Protein AF-A0A948BL16-F1 (afdb_monomer_lite)

pLDDT: mean 95.93, std 6.52, range [55.75, 98.81]

Sequence (105 aa):
CRHLLACLAGSAPAELPLLVWADLDGGGLSILAQLRRLVSPRFGPYRMDVDTLEAHAAWARPLTAADERRLARLARNPDLADQRPLIEHMLARGLKLEQEAVAPA

Radius of gyration: 14.11 Å; chains: 1; bounding box: 35×32×32 Å

Structure (mmCIF, N/CA/C/O backbone):
data_AF-A0A948BL16-F1
#
_entry.id   AF-A0A948BL16-F1
#
loop_
_atom_site.group_PDB
_atom_site.id
_atom_site.type_symbol
_atom_site.label_atom_id
_atom_site.label_alt_id
_atom_site.label_comp_id
_atom_site.label_asym_id
_atom_site.label_entity_id
_atom_site.label_seq_id
_atom_site.pdbx_PDB_ins_code
_atom_site.Cartn_x
_atom_site.Cartn_y
_atom_site.Cartn_z
_atom_site.occupancy
_atom_site.B_iso_or_equiv
_atom_site.auth_seq_id
_atom_site.auth_comp_id
_atom_site.auth_asym_id
_atom_site.auth_atom_id
_atom_site.pdbx_PDB_model_num
ATOM 1 N N . CYS A 1 1 ? 19.669 1.976 -2.114 1.00 72.25 1 CYS A N 1
ATOM 2 C CA . CYS A 1 1 ? 18.700 0.921 -2.498 1.00 72.25 1 CYS A CA 1
ATOM 3 C C . CYS A 1 1 ? 17.967 1.197 -3.818 1.00 72.25 1 CYS A C 1
ATOM 5 O O . CYS A 1 1 ? 18.038 0.345 -4.690 1.00 72.25 1 CYS A O 1
ATOM 7 N N . ARG A 1 2 ? 17.331 2.365 -4.034 1.00 84.56 2 ARG A N 1
ATOM 8 C CA . ARG A 1 2 ? 16.553 2.650 -5.268 1.00 84.56 2 ARG A CA 1
ATOM 9 C C . ARG A 1 2 ? 17.311 2.422 -6.587 1.00 84.56 2 ARG A C 1
ATOM 11 O O . ARG A 1 2 ? 16.762 1.826 -7.499 1.00 84.56 2 ARG A O 1
ATOM 18 N N . HIS A 1 3 ? 18.563 2.878 -6.675 1.00 90.62 3 HIS A N 1
ATOM 19 C CA . HIS A 1 3 ? 19.381 2.703 -7.881 1.00 90.62 3 HIS A CA 1
ATOM 20 C C . HIS A 1 3 ? 19.627 1.221 -8.206 1.00 90.62 3 HIS A C 1
ATOM 22 O O . HIS A 1 3 ? 19.445 0.815 -9.344 1.00 90.62 3 HIS A O 1
ATOM 28 N N . LEU A 1 4 ? 19.935 0.404 -7.192 1.00 93.25 4 LEU A N 1
ATOM 29 C CA . LEU A 1 4 ? 20.095 -1.041 -7.358 1.00 93.25 4 LEU A CA 1
ATOM 30 C C . LEU A 1 4 ? 18.809 -1.688 -7.888 1.00 93.25 4 LEU A C 1
ATOM 32 O O . LEU A 1 4 ? 18.865 -2.442 -8.851 1.00 93.25 4 LEU A O 1
ATOM 36 N N . LEU A 1 5 ? 17.653 -1.355 -7.302 1.00 93.69 5 LEU A N 1
ATOM 37 C CA . LEU A 1 5 ? 16.363 -1.874 -7.765 1.00 93.69 5 LEU A CA 1
ATOM 38 C C . LEU A 1 5 ? 16.054 -1.458 -9.207 1.00 93.69 5 LEU A C 1
ATOM 40 O O . LEU A 1 5 ? 15.511 -2.261 -9.9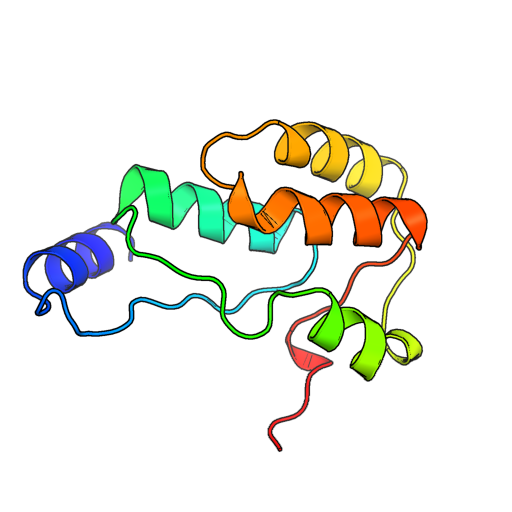53 1.00 93.69 5 LEU A O 1
ATOM 44 N N . ALA A 1 6 ? 16.423 -0.241 -9.615 1.00 93.31 6 ALA A N 1
ATOM 45 C CA . ALA A 1 6 ? 16.233 0.216 -10.991 1.00 93.31 6 ALA A CA 1
ATOM 46 C C . ALA A 1 6 ? 17.119 -0.563 -11.972 1.00 93.31 6 ALA A C 1
ATOM 48 O O . ALA A 1 6 ? 16.633 -0.997 -13.012 1.00 93.31 6 ALA A O 1
ATOM 49 N N . CYS A 1 7 ? 18.385 -0.808 -11.618 1.00 94.69 7 CYS A N 1
ATOM 50 C CA . CYS A 1 7 ? 19.278 -1.637 -12.426 1.00 94.69 7 CYS A CA 1
ATOM 51 C C . CYS A 1 7 ? 18.751 -3.072 -12.556 1.00 94.69 7 CYS A C 1
ATOM 53 O O . CYS A 1 7 ? 18.697 -3.595 -13.664 1.00 94.69 7 CYS A O 1
ATOM 55 N N . LEU A 1 8 ? 18.316 -3.682 -11.447 1.00 94.06 8 LEU A N 1
ATOM 56 C CA . LEU A 1 8 ? 17.749 -5.034 -11.445 1.00 94.06 8 LEU A CA 1
ATOM 57 C C . LEU A 1 8 ? 16.444 -5.111 -12.247 1.00 94.06 8 LEU A C 1
ATOM 59 O O . LEU A 1 8 ? 16.275 -6.017 -13.051 1.00 94.06 8 LEU A O 1
ATOM 63 N N . ALA A 1 9 ? 15.532 -4.154 -12.072 1.00 93.56 9 ALA A N 1
ATOM 64 C CA . ALA A 1 9 ? 14.274 -4.117 -12.815 1.00 93.56 9 ALA A CA 1
ATOM 65 C C . ALA A 1 9 ? 14.484 -3.872 -14.319 1.00 93.56 9 ALA A C 1
ATOM 67 O O . ALA A 1 9 ? 13.701 -4.368 -15.127 1.00 93.56 9 ALA A O 1
ATOM 68 N N . GLY A 1 10 ? 15.523 -3.114 -14.687 1.00 93.44 10 GLY A N 1
ATOM 69 C CA . GLY A 1 10 ? 15.884 -2.831 -16.076 1.00 93.44 10 GLY A CA 1
ATOM 70 C C . GLY A 1 10 ? 16.561 -4.000 -16.796 1.00 93.44 10 GLY A C 1
ATOM 71 O O . GLY A 1 10 ? 16.431 -4.103 -18.012 1.00 93.44 10 GLY A O 1
ATOM 72 N N . SER A 1 11 ? 17.256 -4.884 -16.071 1.00 94.88 11 SER A N 1
ATOM 73 C CA . SER A 1 11 ? 17.879 -6.091 -16.636 1.00 94.88 11 SER A CA 1
ATOM 74 C C . SER A 1 11 ? 17.030 -7.357 -16.486 1.00 94.88 11 SER A C 1
ATOM 76 O O . SER A 1 11 ? 17.303 -8.355 -17.151 1.00 94.88 11 SER A O 1
ATOM 78 N N . ALA A 1 12 ? 16.008 -7.335 -15.627 1.00 93.94 12 ALA A N 1
ATOM 79 C CA . ALA A 1 12 ? 15.105 -8.458 -15.423 1.00 93.94 12 ALA A CA 1
ATOM 80 C C . ALA A 1 12 ? 14.232 -8.732 -16.666 1.00 93.94 12 ALA A C 1
ATOM 82 O O . ALA A 1 12 ? 13.649 -7.785 -17.213 1.00 93.94 12 ALA A O 1
ATOM 83 N N . PRO A 1 13 ? 14.038 -10.012 -17.052 1.00 95.19 13 PRO A N 1
ATOM 84 C CA . PRO A 1 13 ? 13.080 -10.403 -18.089 1.00 95.19 13 PRO A CA 1
ATOM 85 C C . PRO A 1 13 ? 11.692 -9.816 -17.827 1.00 95.19 13 PRO A C 1
ATOM 87 O O . PRO A 1 13 ? 11.310 -9.631 -16.666 1.00 95.19 13 PRO A O 1
ATOM 90 N N . ALA A 1 14 ? 10.931 -9.522 -18.882 1.00 90.75 14 ALA A N 1
ATOM 91 C CA . ALA A 1 14 ? 9.612 -8.891 -18.773 1.00 90.75 14 ALA A CA 1
ATOM 92 C C . ALA A 1 14 ? 8.615 -9.750 -17.972 1.00 90.75 14 ALA A C 1
ATOM 94 O O . ALA A 1 14 ? 7.748 -9.222 -17.278 1.00 90.75 14 ALA A O 1
ATOM 95 N N . GLU A 1 15 ? 8.803 -11.064 -18.020 1.00 93.06 15 GLU A N 1
ATOM 96 C CA . GLU A 1 15 ? 7.973 -12.094 -17.405 1.00 93.06 15 GLU A CA 1
ATOM 97 C C . GLU A 1 15 ? 8.272 -12.273 -15.914 1.00 93.06 15 GLU A C 1
ATOM 99 O O . GLU A 1 15 ? 7.455 -12.843 -15.195 1.00 93.06 15 GLU A O 1
ATOM 104 N N . LEU A 1 16 ? 9.426 -11.790 -15.430 1.00 95.44 16 LEU A N 1
ATOM 105 C CA . LEU A 1 16 ? 9.772 -11.884 -14.016 1.00 95.44 16 LEU A CA 1
ATOM 106 C C . LEU A 1 16 ? 8.856 -10.950 -13.202 1.00 95.44 16 LEU A C 1
ATOM 108 O O . LEU A 1 16 ? 8.887 -9.732 -13.427 1.00 95.44 16 LEU A O 1
ATOM 112 N N . PRO A 1 17 ? 8.065 -11.471 -12.245 1.00 95.69 17 PRO A N 1
ATOM 113 C CA . PRO A 1 17 ? 7.212 -10.632 -11.418 1.00 95.69 17 PRO A CA 1
ATOM 114 C C . PRO A 1 17 ? 8.052 -9.703 -10.543 1.00 95.69 17 PRO A C 1
ATOM 116 O O . PRO A 1 17 ? 8.933 -10.147 -9.806 1.00 95.69 17 PRO A O 1
ATOM 119 N N . LEU A 1 18 ? 7.756 -8.407 -10.602 1.00 97.12 18 LEU A N 1
ATOM 120 C CA . LEU A 1 18 ? 8.291 -7.425 -9.666 1.00 97.12 18 LEU A CA 1
ATOM 121 C C . LEU A 1 18 ? 7.192 -7.116 -8.665 1.00 97.12 18 LEU A C 1
ATOM 123 O O . LEU A 1 18 ? 6.181 -6.522 -9.025 1.00 97.12 18 LEU A O 1
ATOM 127 N N . LEU A 1 19 ? 7.371 -7.552 -7.426 1.00 97.56 19 LEU A N 1
ATOM 128 C CA . LEU A 1 19 ? 6.354 -7.443 -6.391 1.00 97.56 19 LEU A CA 1
ATOM 129 C C . LEU A 1 19 ? 6.889 -6.674 -5.188 1.00 97.56 19 LEU A C 1
ATOM 131 O O . LEU A 1 19 ? 8.074 -6.758 -4.860 1.00 97.56 19 LEU A O 1
ATOM 135 N N . VAL A 1 20 ? 6.005 -5.929 -4.530 1.00 97.31 20 VAL A N 1
ATOM 136 C CA . VAL A 1 20 ? 6.267 -5.307 -3.232 1.00 97.31 20 VAL A CA 1
ATOM 137 C C . VAL A 1 20 ? 5.214 -5.759 -2.234 1.00 97.31 20 VAL A C 1
ATOM 139 O O . VAL A 1 20 ? 4.026 -5.794 -2.547 1.00 97.31 20 VAL A O 1
ATOM 142 N N . TRP A 1 21 ? 5.676 -6.095 -1.037 1.00 97.38 21 TRP A N 1
ATOM 143 C CA . TRP A 1 21 ? 4.836 -6.327 0.124 1.00 97.38 21 TRP A CA 1
ATOM 144 C C . TRP A 1 21 ? 5.156 -5.239 1.141 1.00 97.38 21 TRP A C 1
ATOM 146 O O . TRP A 1 21 ? 6.330 -4.933 1.372 1.00 97.38 21 TRP A O 1
ATOM 156 N N . ALA A 1 22 ? 4.111 -4.595 1.641 1.00 97.75 22 ALA A N 1
ATOM 157 C CA . ALA A 1 22 ? 4.174 -3.582 2.675 1.00 97.75 22 ALA A CA 1
ATOM 158 C C . ALA A 1 22 ? 2.831 -3.553 3.414 1.00 97.75 22 ALA A C 1
ATOM 160 O O . ALA A 1 22 ? 1.874 -4.217 3.004 1.00 97.75 22 ALA A O 1
ATOM 161 N N . ASP A 1 23 ? 2.755 -2.735 4.456 1.00 98.38 23 ASP A N 1
ATOM 162 C CA . ASP A 1 23 ? 1.540 -2.548 5.243 1.00 98.38 23 ASP A CA 1
ATOM 163 C C . ASP A 1 23 ? 0.365 -2.069 4.380 1.00 98.38 23 ASP A C 1
ATOM 165 O O . ASP A 1 23 ? 0.511 -1.287 3.429 1.00 98.38 23 ASP A O 1
ATOM 169 N N . LEU A 1 24 ? -0.838 -2.503 4.754 1.00 98.50 24 LEU A N 1
ATOM 170 C CA . LEU A 1 24 ? -2.091 -1.954 4.253 1.00 98.50 24 LEU A CA 1
ATOM 171 C C . LEU A 1 24 ? -2.391 -0.659 4.990 1.00 98.50 24 LEU A C 1
ATOM 173 O O . LEU A 1 24 ? -3.276 -0.576 5.843 1.00 98.50 24 LEU A O 1
ATOM 177 N N . ASP A 1 25 ? -1.612 0.359 4.664 1.00 98.62 25 ASP A N 1
ATOM 178 C CA . ASP A 1 25 ? -1.723 1.692 5.216 1.00 98.62 25 ASP A CA 1
ATOM 179 C C . ASP A 1 25 ? -1.305 2.737 4.165 1.00 98.62 25 ASP A C 1
ATOM 181 O O . ASP A 1 25 ? -1.018 2.448 2.997 1.00 98.62 25 ASP A O 1
ATOM 185 N N . GLY A 1 26 ? -1.269 4.007 4.565 1.00 98.38 26 GLY A N 1
ATOM 186 C CA . GLY A 1 26 ? -0.772 5.036 3.671 1.00 98.38 26 GLY A CA 1
ATOM 187 C C . GLY A 1 26 ? 0.698 4.820 3.272 1.00 98.38 26 GLY A C 1
ATOM 188 O O . GLY A 1 26 ? 1.060 5.063 2.109 1.00 98.38 26 GLY A O 1
ATOM 189 N N . GLY A 1 27 ? 1.558 4.479 4.231 1.00 98.44 27 GLY A N 1
ATOM 190 C CA . GLY A 1 27 ? 2.990 4.274 4.031 1.00 98.44 27 GLY A CA 1
ATOM 191 C C . GLY A 1 27 ? 3.279 3.244 2.945 1.00 98.44 27 GLY A C 1
ATOM 192 O O . GLY A 1 27 ? 3.886 3.603 1.929 1.00 98.44 27 GLY A O 1
ATOM 193 N N . GLY A 1 28 ? 2.765 2.026 3.102 1.00 98.44 28 GLY A N 1
ATOM 194 C CA . GLY A 1 28 ? 2.937 0.915 2.169 1.00 98.44 28 GLY A CA 1
ATOM 195 C C . GLY A 1 28 ? 2.439 1.239 0.763 1.00 98.44 28 GLY A C 1
ATOM 196 O O . GLY A 1 28 ? 3.179 1.099 -0.214 1.00 98.44 28 GLY A O 1
ATOM 197 N N . LEU A 1 29 ? 1.247 1.830 0.639 1.00 98.69 29 LEU A N 1
ATOM 198 C CA . LEU A 1 29 ? 0.726 2.283 -0.659 1.00 98.69 29 LEU A CA 1
ATOM 199 C C . LEU A 1 29 ? 1.605 3.362 -1.314 1.00 98.69 29 LEU A C 1
ATOM 201 O O . LEU A 1 29 ? 1.721 3.439 -2.538 1.00 98.69 29 LEU A O 1
ATOM 205 N N . SER A 1 30 ? 2.265 4.207 -0.517 1.00 98.44 30 SER A N 1
ATOM 206 C CA . SER A 1 30 ? 3.196 5.207 -1.061 1.00 98.44 30 SER A CA 1
ATOM 207 C C . SER A 1 30 ? 4.491 4.586 -1.553 1.00 98.44 30 SER A C 1
ATOM 209 O O . SER A 1 30 ? 5.046 5.083 -2.531 1.00 98.44 30 SER A O 1
ATOM 211 N N . ILE A 1 31 ? 4.957 3.514 -0.910 1.00 98.25 31 ILE A N 1
ATOM 212 C CA . ILE A 1 31 ? 6.109 2.741 -1.374 1.00 98.25 31 ILE A CA 1
ATOM 213 C C . ILE A 1 31 ? 5.793 2.137 -2.744 1.00 98.25 31 ILE A C 1
ATOM 215 O O . ILE A 1 31 ? 6.563 2.360 -3.678 1.00 98.25 31 ILE A O 1
ATOM 219 N N . LEU A 1 32 ? 4.637 1.482 -2.911 1.00 98.56 32 LEU A N 1
ATOM 220 C CA . LEU A 1 32 ? 4.205 0.945 -4.208 1.00 98.56 32 LEU A CA 1
ATOM 221 C C . LEU A 1 32 ? 4.171 2.032 -5.294 1.00 98.56 32 LEU A C 1
ATOM 223 O O . LEU A 1 32 ? 4.777 1.869 -6.355 1.00 98.56 32 LEU A O 1
ATOM 227 N N . ALA A 1 33 ? 3.541 3.178 -5.012 1.00 98.44 33 ALA A N 1
ATOM 228 C CA . ALA A 1 33 ? 3.488 4.295 -5.957 1.00 98.44 33 ALA A CA 1
ATOM 229 C C . ALA A 1 33 ? 4.887 4.823 -6.329 1.00 98.44 33 ALA A C 1
ATOM 231 O O . ALA A 1 33 ? 5.169 5.117 -7.489 1.00 98.44 33 ALA A O 1
ATOM 232 N N . GLN A 1 34 ? 5.785 4.953 -5.348 1.00 97.69 34 GLN A N 1
ATOM 233 C CA . GLN A 1 34 ? 7.153 5.413 -5.585 1.00 97.69 34 GLN A CA 1
ATOM 234 C C . GLN A 1 34 ? 7.974 4.401 -6.387 1.00 97.69 34 GLN A C 1
ATOM 236 O O . GLN A 1 34 ? 8.738 4.819 -7.254 1.00 97.69 34 GLN A O 1
ATOM 241 N N . LEU A 1 35 ? 7.821 3.099 -6.136 1.00 97.94 35 LEU A N 1
ATOM 242 C CA . LEU A 1 35 ? 8.474 2.052 -6.923 1.00 97.94 35 LEU A CA 1
ATOM 243 C C . LEU A 1 35 ? 8.002 2.092 -8.379 1.00 97.94 35 LEU A C 1
ATOM 245 O O . LEU A 1 35 ? 8.836 2.108 -9.285 1.00 97.94 35 LEU A O 1
ATOM 249 N N . ARG A 1 36 ? 6.691 2.222 -8.604 1.00 97.81 36 ARG A N 1
ATOM 250 C CA . ARG A 1 36 ? 6.118 2.366 -9.950 1.00 97.81 36 ARG A CA 1
ATOM 251 C C . ARG A 1 36 ? 6.680 3.568 -10.699 1.00 97.81 36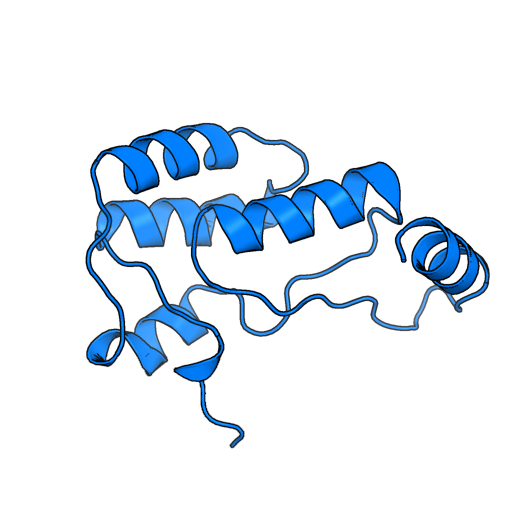 ARG A C 1
ATOM 253 O O . ARG A 1 36 ? 7.127 3.431 -11.834 1.00 97.81 36 ARG A O 1
ATOM 260 N N . ARG A 1 37 ? 6.734 4.726 -10.038 1.00 97.19 37 ARG A N 1
ATOM 261 C CA . ARG A 1 37 ? 7.184 5.980 -10.655 1.00 97.19 37 ARG A CA 1
ATOM 262 C C . ARG A 1 37 ? 8.697 6.084 -10.840 1.00 97.19 37 ARG A C 1
ATOM 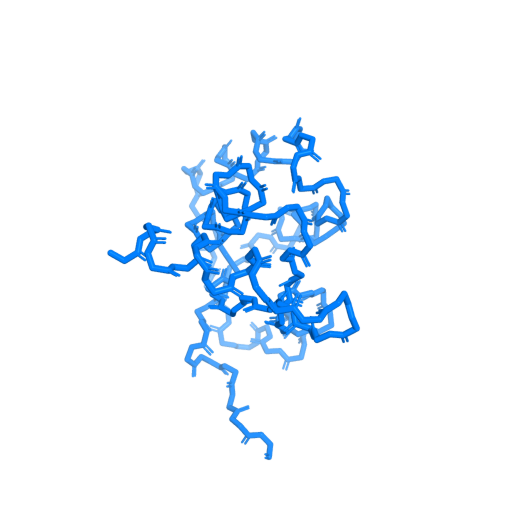264 O O . ARG A 1 37 ? 9.154 6.687 -11.805 1.00 97.19 37 ARG A O 1
ATOM 271 N N . LEU A 1 38 ? 9.481 5.591 -9.882 1.00 96.44 38 LEU A N 1
ATOM 272 C CA . LEU A 1 38 ? 10.921 5.872 -9.801 1.00 96.44 38 LEU A CA 1
ATOM 273 C C . LEU A 1 38 ? 11.813 4.674 -10.133 1.00 96.44 38 LEU A C 1
ATOM 275 O O . LEU A 1 38 ? 13.030 4.851 -10.218 1.00 96.44 38 LEU A O 1
ATOM 279 N N . VAL A 1 39 ? 11.244 3.471 -10.239 1.00 96.31 39 VAL A N 1
ATOM 280 C CA . VAL A 1 39 ? 11.990 2.228 -10.473 1.00 96.31 39 VAL A CA 1
ATOM 281 C C . VAL A 1 39 ? 11.457 1.512 -11.707 1.00 96.31 39 VAL A C 1
ATOM 283 O O . VAL A 1 39 ? 12.193 1.352 -12.673 1.00 96.31 39 VAL A O 1
ATOM 286 N N . SER A 1 40 ? 10.196 1.080 -11.685 1.00 96.06 40 SER A N 1
ATOM 287 C CA . SER A 1 40 ? 9.558 0.414 -12.821 1.00 96.06 40 SER A CA 1
ATOM 288 C C . SER A 1 40 ? 8.042 0.357 -12.632 1.00 96.06 40 SER A C 1
ATOM 290 O O . SER A 1 40 ? 7.597 -0.119 -11.585 1.00 96.06 40 SER A O 1
ATOM 292 N N . PRO A 1 41 ? 7.224 0.721 -13.638 1.00 96.12 41 PRO A N 1
ATOM 293 C CA . PRO A 1 41 ? 5.763 0.643 -13.539 1.00 96.12 41 PRO A CA 1
ATOM 294 C C . PRO A 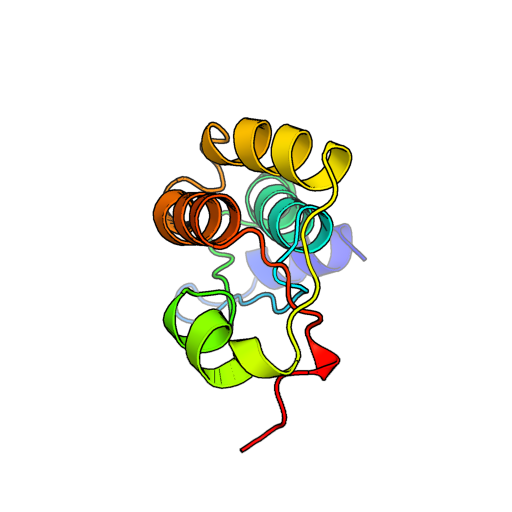1 41 ? 5.250 -0.799 -13.393 1.00 96.12 41 PRO A C 1
ATOM 296 O O . PRO A 1 41 ? 4.089 -1.003 -13.058 1.00 96.12 41 PRO A O 1
ATOM 299 N N . ARG A 1 42 ? 6.115 -1.800 -13.613 1.00 96.31 42 ARG A N 1
ATOM 300 C CA . ARG A 1 42 ? 5.810 -3.232 -13.487 1.00 96.31 42 ARG A CA 1
ATOM 301 C C . ARG A 1 42 ? 5.604 -3.702 -12.045 1.00 96.31 42 ARG A C 1
ATOM 303 O O . ARG A 1 42 ? 5.169 -4.833 -11.863 1.00 96.31 42 ARG A O 1
ATOM 310 N N . PHE A 1 43 ? 5.949 -2.896 -11.036 1.00 97.88 43 PHE A N 1
ATOM 311 C CA . PHE A 1 43 ? 5.764 -3.294 -9.640 1.00 97.88 43 PHE A CA 1
ATOM 312 C C . PHE A 1 43 ? 4.282 -3.543 -9.327 1.00 97.88 43 PHE A C 1
ATOM 314 O O . PHE A 1 43 ? 3.450 -2.637 -9.420 1.00 97.88 43 PHE A O 1
ATOM 321 N N . GLY A 1 44 ? 3.970 -4.777 -8.944 1.00 98.06 44 GLY A N 1
ATOM 322 C CA . GLY A 1 44 ? 2.672 -5.199 -8.439 1.00 98.06 44 GLY A CA 1
ATOM 323 C C . GLY A 1 44 ? 2.637 -5.240 -6.906 1.00 98.06 44 GLY A C 1
ATOM 324 O O . GLY A 1 44 ? 3.685 -5.402 -6.272 1.00 98.06 44 GLY A O 1
ATOM 325 N N . PRO A 1 45 ? 1.452 -5.113 -6.295 1.00 97.88 45 PRO A N 1
ATOM 326 C CA . PRO A 1 45 ? 1.266 -5.400 -4.880 1.00 97.88 45 PRO A CA 1
ATOM 327 C C . PRO A 1 45 ? 1.278 -6.914 -4.636 1.00 97.88 45 PRO A C 1
ATOM 329 O O . PRO A 1 45 ? 0.695 -7.672 -5.410 1.00 97.88 45 PRO A O 1
ATOM 332 N N . TYR A 1 46 ? 1.896 -7.362 -3.547 1.00 97.81 46 TYR A N 1
ATOM 333 C CA . TYR A 1 46 ? 1.802 -8.738 -3.060 1.00 97.81 46 TYR A CA 1
ATOM 334 C C . TYR A 1 46 ? 1.131 -8.747 -1.695 1.00 97.81 46 TYR A C 1
ATOM 336 O O . TYR A 1 46 ? 1.634 -8.103 -0.780 1.00 97.81 46 TYR A O 1
ATOM 344 N N . ARG A 1 47 ? 0.004 -9.466 -1.571 1.00 96.88 47 ARG A N 1
ATOM 345 C CA . ARG A 1 47 ? -0.828 -9.499 -0.352 1.00 96.88 47 ARG A CA 1
ATOM 346 C C . ARG A 1 47 ? -1.237 -8.100 0.124 1.00 96.88 47 ARG A C 1
ATOM 348 O O . ARG A 1 47 ? -1.334 -7.833 1.318 1.00 96.88 47 ARG A O 1
ATOM 355 N N . MET A 1 48 ? -1.432 -7.189 -0.826 1.00 97.88 48 MET A N 1
ATOM 356 C CA . MET A 1 48 ? -1.957 -5.855 -0.568 1.00 97.88 48 MET A CA 1
ATOM 357 C C . MET A 1 48 ? -3.269 -5.711 -1.336 1.00 97.88 48 MET A C 1
ATOM 359 O O . MET A 1 48 ? -3.328 -5.050 -2.367 1.00 97.88 48 MET A O 1
ATOM 363 N N . ASP A 1 49 ? -4.300 -6.413 -0.875 1.00 98.25 49 ASP A N 1
ATOM 364 C CA . ASP A 1 49 ? -5.614 -6.495 -1.513 1.00 98.25 49 ASP A CA 1
ATOM 365 C C . ASP A 1 49 ? -6.729 -6.614 -0.461 1.00 98.25 49 ASP A C 1
ATOM 367 O O . ASP A 1 49 ? -6.478 -6.766 0.739 1.00 98.25 49 ASP A O 1
ATOM 371 N N . VAL A 1 50 ? -7.978 -6.468 -0.916 1.00 98.44 50 VAL A N 1
ATOM 372 C CA . VAL A 1 50 ? -9.167 -6.488 -0.049 1.00 98.44 50 VAL A CA 1
ATOM 373 C C . VAL A 1 50 ? -9.315 -7.833 0.657 1.00 98.44 50 VAL A C 1
ATOM 375 O O . VAL A 1 50 ? -9.617 -7.861 1.849 1.00 98.44 50 VAL A O 1
ATOM 378 N N . ASP A 1 51 ? -9.057 -8.931 -0.053 1.00 98.19 51 ASP A N 1
ATOM 379 C CA . ASP A 1 51 ? -9.192 -10.283 0.487 1.00 98.19 51 ASP A CA 1
ATOM 380 C C . ASP A 1 51 ? -8.208 -10.506 1.640 1.00 98.19 51 ASP A C 1
ATOM 382 O O . ASP A 1 51 ? -8.581 -11.038 2.687 1.00 98.19 51 ASP A O 1
ATOM 386 N N . THR A 1 52 ? -6.972 -10.021 1.499 1.00 97.81 52 THR A N 1
ATOM 387 C CA . THR A 1 52 ? -5.960 -10.066 2.557 1.00 97.81 52 THR A CA 1
ATOM 388 C C . THR A 1 52 ? -6.400 -9.258 3.775 1.00 97.81 52 THR A C 1
ATOM 390 O O . THR A 1 52 ? -6.280 -9.757 4.898 1.00 97.81 52 THR A O 1
ATOM 393 N N . LEU A 1 53 ? -6.929 -8.042 3.574 1.00 98.25 53 LEU A N 1
ATOM 394 C CA . LEU A 1 53 ? -7.428 -7.204 4.668 1.00 98.25 53 LEU A CA 1
ATOM 395 C C . LEU A 1 53 ? -8.567 -7.884 5.427 1.00 98.25 53 LEU A C 1
ATOM 397 O O . LEU A 1 53 ? -8.541 -7.916 6.652 1.00 98.25 53 LEU A O 1
ATOM 401 N N . GLU A 1 54 ? -9.558 -8.428 4.720 1.00 97.94 54 GLU A N 1
ATOM 402 C CA . GLU A 1 54 ? -10.716 -9.063 5.356 1.00 97.94 54 GLU A CA 1
ATOM 403 C C . GLU A 1 54 ? -10.344 -10.370 6.055 1.00 97.94 54 GLU A C 1
ATOM 405 O O . GLU A 1 54 ? -10.758 -10.589 7.195 1.00 97.94 54 GLU A O 1
ATOM 410 N N . ALA A 1 55 ? -9.491 -11.195 5.442 1.00 97.50 55 ALA A N 1
ATOM 411 C CA . ALA A 1 55 ? -8.994 -12.422 6.065 1.00 97.50 55 ALA A CA 1
ATOM 412 C C . ALA A 1 55 ? -8.253 -12.157 7.389 1.00 97.50 55 ALA A C 1
ATOM 414 O O . ALA A 1 55 ? -8.229 -13.019 8.268 1.00 97.50 55 ALA A O 1
ATOM 415 N N . HIS A 1 56 ? -7.687 -10.957 7.548 1.00 97.06 56 HIS A N 1
ATOM 416 C CA . HIS A 1 56 ? -6.890 -10.565 8.708 1.00 97.06 56 HIS A CA 1
ATOM 417 C C . HIS A 1 56 ? -7.481 -9.380 9.485 1.00 97.06 56 HIS A C 1
ATOM 419 O O . HIS A 1 56 ? -6.805 -8.787 10.328 1.00 97.06 56 HIS A O 1
ATOM 425 N N . ALA A 1 57 ? -8.761 -9.055 9.271 1.00 96.31 57 ALA A N 1
ATOM 426 C CA . ALA A 1 57 ? -9.405 -7.889 9.878 1.00 96.31 57 ALA A CA 1
ATOM 427 C C . ALA A 1 57 ? -9.410 -7.942 11.416 1.00 96.31 57 ALA A C 1
ATOM 429 O O . ALA A 1 57 ? -9.414 -6.902 12.071 1.00 96.31 57 ALA A O 1
ATOM 430 N N . ALA A 1 58 ? -9.352 -9.144 12.001 1.00 96.62 58 ALA A N 1
ATOM 431 C CA . ALA A 1 58 ? -9.244 -9.342 13.446 1.00 96.62 58 ALA A CA 1
ATOM 432 C C . ALA A 1 58 ? -7.959 -8.745 14.056 1.00 96.62 58 ALA A C 1
ATOM 434 O O . ALA A 1 58 ? -7.948 -8.401 15.237 1.00 96.62 58 ALA A O 1
ATOM 435 N N . TRP A 1 59 ? -6.895 -8.601 13.262 1.00 97.06 59 TRP A N 1
ATOM 436 C CA . TRP A 1 59 ? -5.620 -8.002 13.675 1.00 97.06 59 TRP A CA 1
ATOM 437 C C . TRP A 1 59 ? -5.432 -6.577 13.142 1.00 97.06 59 TRP A C 1
ATOM 439 O O . TRP A 1 59 ? -4.425 -5.930 13.437 1.00 97.06 59 TRP A O 1
ATOM 449 N N . ALA A 1 60 ? -6.405 -6.068 12.383 1.00 97.69 60 ALA A N 1
ATOM 450 C CA . ALA A 1 60 ? -6.376 -4.714 11.867 1.00 97.69 60 ALA A CA 1
ATOM 451 C C . ALA A 1 60 ? -6.527 -3.676 12.989 1.00 97.69 60 ALA A C 1
ATOM 453 O O . ALA A 1 60 ? -7.078 -3.918 14.068 1.00 97.69 60 ALA A O 1
ATOM 454 N N . ARG A 1 61 ? -6.028 -2.474 12.719 1.00 98.25 61 ARG A N 1
ATOM 455 C CA . ARG A 1 61 ? -6.098 -1.316 13.610 1.00 98.25 61 ARG A CA 1
ATOM 456 C C . ARG A 1 61 ? -7.027 -0.266 13.004 1.00 98.25 61 ARG A C 1
ATOM 458 O O . ARG A 1 61 ? -7.085 -0.153 11.780 1.00 98.25 61 ARG A O 1
ATOM 465 N N . PRO A 1 62 ? -7.723 0.534 13.828 1.00 98.44 62 PRO A N 1
ATOM 466 C CA . PRO A 1 62 ? -8.540 1.620 13.313 1.00 98.44 62 PRO A CA 1
ATOM 467 C C . PRO A 1 62 ? -7.672 2.673 12.613 1.00 98.44 62 PRO A C 1
ATOM 469 O O . PRO A 1 62 ? -6.551 2.968 13.049 1.00 98.44 62 PRO A O 1
ATOM 472 N N . LEU A 1 63 ? -8.204 3.262 11.544 1.00 98.75 63 LEU A N 1
ATOM 473 C CA . LEU A 1 63 ? -7.617 4.439 10.917 1.00 98.75 63 LEU A CA 1
ATOM 474 C C . LEU A 1 63 ? -7.726 5.644 11.853 1.00 98.75 63 LEU A C 1
ATOM 476 O O . LEU A 1 63 ? -8.720 5.848 12.548 1.00 98.75 63 LEU A O 1
ATOM 480 N N . THR A 1 64 ? -6.692 6.479 11.851 1.00 98.62 64 THR A N 1
ATOM 481 C CA . THR A 1 64 ? -6.789 7.832 12.400 1.00 98.62 64 THR A CA 1
ATOM 482 C C . THR A 1 64 ? -7.321 8.794 11.337 1.00 98.62 64 THR A C 1
ATOM 484 O O . THR A 1 64 ? -7.171 8.562 10.138 1.00 98.62 64 THR A O 1
ATOM 487 N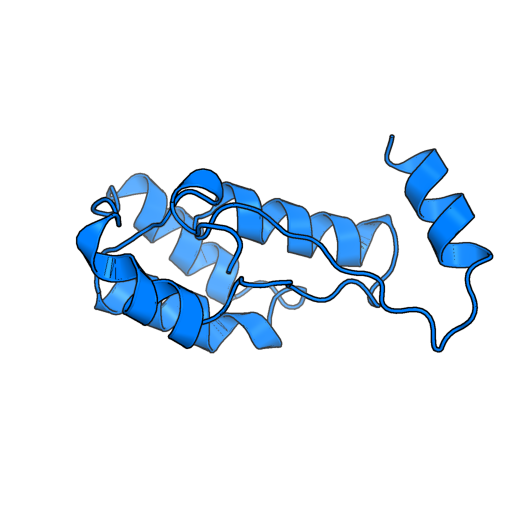 N . ALA A 1 65 ? -7.815 9.964 11.749 1.00 98.38 65 ALA A N 1
ATOM 488 C CA . ALA A 1 65 ? -8.205 11.016 10.803 1.00 98.38 65 ALA A CA 1
ATOM 489 C C . ALA A 1 65 ? -7.047 11.458 9.877 1.00 98.38 65 ALA A C 1
ATOM 491 O O . ALA A 1 65 ? -7.268 11.963 8.775 1.00 98.38 65 ALA A O 1
ATOM 492 N N . ALA A 1 66 ? -5.791 11.310 10.321 1.00 98.25 66 ALA A N 1
ATOM 493 C CA . ALA A 1 66 ? -4.626 11.568 9.480 1.00 98.25 66 ALA A CA 1
ATOM 494 C C . ALA A 1 66 ? -4.445 10.480 8.411 1.00 98.25 66 ALA A C 1
ATOM 496 O O . ALA A 1 66 ? -4.175 10.818 7.255 1.00 98.25 66 ALA A O 1
ATOM 497 N N . ASP A 1 67 ? -4.646 9.212 8.781 1.00 98.56 67 ASP A N 1
ATOM 498 C CA . ASP A 1 67 ? -4.605 8.079 7.854 1.00 98.56 67 ASP A CA 1
ATOM 499 C C . ASP A 1 67 ? -5.690 8.223 6.779 1.00 98.56 67 ASP A C 1
ATOM 501 O O . ASP A 1 67 ? -5.382 8.165 5.589 1.00 98.56 67 ASP A O 1
ATOM 505 N N . GLU A 1 68 ? -6.930 8.530 7.174 1.00 98.69 68 GLU A N 1
ATOM 506 C CA . GLU A 1 68 ? -8.059 8.729 6.255 1.00 98.69 68 GLU A CA 1
ATOM 507 C C . GLU A 1 68 ? -7.781 9.821 5.215 1.00 98.69 68 GLU A C 1
ATOM 509 O O . GLU A 1 68 ? -7.900 9.594 4.009 1.00 98.69 68 GLU A O 1
ATOM 514 N N . ARG A 1 69 ? -7.331 11.009 5.652 1.00 98.44 69 ARG A N 1
ATOM 515 C CA . ARG A 1 69 ? -6.971 12.106 4.732 1.00 98.44 69 ARG A CA 1
ATOM 516 C C . ARG A 1 69 ? -5.872 11.690 3.760 1.00 98.44 69 ARG A C 1
ATOM 518 O O . ARG A 1 69 ? -5.883 12.078 2.588 1.00 98.44 69 ARG A O 1
ATOM 525 N N . ARG A 1 70 ? -4.897 10.924 4.250 1.00 98.50 70 ARG A N 1
ATOM 526 C CA . ARG A 1 70 ? -3.763 10.455 3.458 1.00 98.50 70 ARG A CA 1
ATOM 527 C C . ARG A 1 70 ? -4.205 9.424 2.416 1.00 98.50 70 ARG A C 1
ATOM 529 O O . ARG A 1 70 ? -3.800 9.551 1.261 1.00 98.50 70 ARG A O 1
ATOM 536 N N . LEU A 1 71 ? -5.053 8.471 2.795 1.00 98.69 71 LEU A N 1
ATOM 537 C CA . LEU A 1 71 ? -5.646 7.466 1.909 1.00 98.69 71 LEU A CA 1
ATOM 538 C C . LEU A 1 71 ? -6.558 8.106 0.859 1.00 98.69 71 LEU A C 1
ATOM 540 O O . LEU A 1 71 ? -6.383 7.852 -0.328 1.00 98.69 71 LEU A O 1
ATOM 544 N N . ALA A 1 72 ? -7.428 9.041 1.250 1.00 98.19 72 ALA A N 1
ATOM 545 C CA . ALA A 1 72 ? -8.290 9.767 0.317 1.00 98.19 72 ALA A CA 1
ATOM 546 C C . ALA A 1 72 ? -7.491 10.541 -0.748 1.00 98.19 72 ALA A C 1
ATOM 548 O O . ALA A 1 72 ? -7.924 10.676 -1.893 1.00 98.19 72 ALA A O 1
ATOM 549 N N . ARG A 1 73 ? -6.299 11.048 -0.400 1.00 98.25 73 ARG A N 1
ATOM 550 C CA . ARG A 1 73 ? -5.374 11.639 -1.379 1.00 98.25 73 ARG A CA 1
ATOM 551 C C . ARG A 1 73 ? -4.754 10.580 -2.291 1.00 98.25 73 ARG A C 1
ATOM 553 O O . ARG A 1 73 ? -4.650 10.822 -3.490 1.00 98.25 73 ARG A O 1
ATOM 560 N N . LEU A 1 74 ? -4.339 9.439 -1.741 1.00 98.25 74 LEU A N 1
ATOM 561 C CA . LEU A 1 74 ? -3.752 8.340 -2.513 1.00 98.25 74 LEU A CA 1
ATOM 562 C C . LEU A 1 74 ? -4.744 7.682 -3.477 1.00 98.25 74 LEU A C 1
ATOM 564 O O . LEU A 1 74 ? -4.322 7.293 -4.557 1.00 98.25 74 LEU A O 1
ATOM 568 N N . ALA A 1 75 ? -6.039 7.639 -3.152 1.00 98.00 75 ALA A N 1
ATOM 569 C CA . ALA A 1 75 ? -7.089 7.125 -4.040 1.00 98.00 75 ALA A CA 1
ATOM 570 C C . ALA A 1 75 ? -7.137 7.839 -5.406 1.00 98.00 75 ALA A C 1
ATOM 572 O O . ALA A 1 75 ? -7.635 7.292 -6.387 1.00 98.00 75 ALA A O 1
ATOM 573 N N . ARG A 1 76 ? -6.615 9.072 -5.473 1.00 97.88 76 ARG A N 1
ATOM 574 C CA . ARG A 1 76 ? -6.527 9.888 -6.693 1.00 97.88 76 ARG A CA 1
ATOM 575 C C . ARG A 1 76 ? -5.167 9.799 -7.391 1.00 97.88 76 ARG A C 1
ATOM 577 O O . ARG A 1 76 ? -4.955 10.489 -8.383 1.00 97.88 76 ARG A O 1
ATOM 584 N N . ASN A 1 77 ? -4.226 9.017 -6.864 1.00 97.75 77 ASN A N 1
ATOM 585 C CA . ASN A 1 77 ? -2.903 8.873 -7.457 1.00 97.75 77 ASN A CA 1
ATOM 586 C C . ASN A 1 77 ? -2.973 7.921 -8.669 1.00 97.75 77 ASN A C 1
ATOM 588 O O . ASN A 1 77 ? -3.334 6.759 -8.481 1.00 97.75 77 ASN A O 1
ATOM 592 N N . PRO A 1 78 ? -2.601 8.361 -9.888 1.00 97.62 78 PRO A N 1
ATOM 593 C CA . PRO A 1 78 ? -2.633 7.505 -11.075 1.00 97.62 78 PRO A CA 1
ATOM 594 C C . PRO A 1 78 ? -1.719 6.277 -10.959 1.00 97.62 78 PRO A C 1
ATOM 596 O O . PRO A 1 78 ? -2.066 5.223 -11.484 1.00 97.62 78 PRO A O 1
ATOM 599 N N . ASP A 1 79 ? -0.617 6.366 -10.202 1.00 98.19 79 ASP A N 1
ATOM 600 C CA . ASP A 1 79 ? 0.292 5.236 -9.952 1.00 98.19 79 ASP A CA 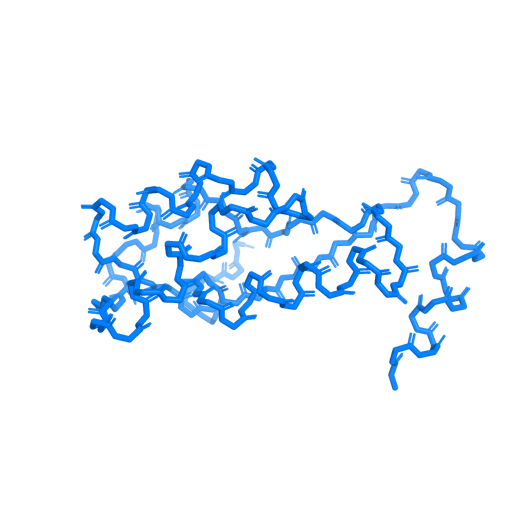1
ATOM 601 C C . ASP A 1 79 ? -0.356 4.126 -9.095 1.00 98.19 79 ASP A C 1
ATOM 603 O O . ASP A 1 79 ? 0.256 3.083 -8.885 1.00 98.19 79 ASP A O 1
ATOM 607 N N . LEU A 1 80 ? -1.562 4.349 -8.558 1.00 98.44 80 LEU A N 1
ATOM 608 C CA . LEU A 1 80 ? -2.315 3.432 -7.690 1.00 98.44 80 LEU A CA 1
ATOM 609 C C . LEU A 1 80 ? -3.739 3.174 -8.207 1.00 98.44 80 LEU A C 1
ATOM 611 O O . LEU A 1 80 ? -4.616 2.800 -7.430 1.00 98.44 80 LEU A O 1
ATOM 615 N N . ALA A 1 81 ? -4.004 3.390 -9.498 1.00 97.94 81 ALA A N 1
ATOM 616 C CA . ALA A 1 81 ? -5.353 3.262 -10.051 1.00 97.94 81 ALA A CA 1
ATOM 617 C C . ALA A 1 81 ? -5.983 1.870 -9.818 1.00 97.94 81 ALA A C 1
ATOM 619 O O . ALA A 1 81 ? -7.171 1.781 -9.514 1.00 97.94 81 ALA A O 1
ATOM 620 N N . ASP A 1 82 ? -5.182 0.806 -9.902 1.00 98.06 82 ASP A N 1
ATOM 621 C CA . ASP A 1 82 ? -5.550 -0.585 -9.599 1.00 98.06 82 ASP A CA 1
ATOM 622 C C . ASP A 1 82 ? -5.772 -0.848 -8.101 1.00 98.06 82 ASP A C 1
ATOM 624 O O . ASP A 1 82 ? -6.487 -1.775 -7.741 1.00 98.06 82 ASP A O 1
ATOM 628 N N . GLN A 1 83 ? -5.195 -0.021 -7.227 1.00 98.44 83 GLN A N 1
ATOM 629 C CA . GLN A 1 83 ? -5.316 -0.124 -5.769 1.00 98.44 83 GLN A CA 1
ATOM 630 C C . GLN A 1 83 ? -6.442 0.737 -5.193 1.00 98.44 83 GLN A C 1
ATOM 632 O O . GLN A 1 83 ? -6.708 0.686 -3.991 1.00 98.44 83 GLN A O 1
ATOM 637 N N . ARG A 1 84 ? -7.141 1.516 -6.027 1.00 98.38 84 ARG A N 1
ATOM 638 C CA . ARG A 1 84 ? -8.285 2.322 -5.586 1.00 98.38 84 ARG A CA 1
ATOM 639 C C . ARG A 1 84 ? -9.358 1.494 -4.854 1.00 98.38 84 ARG A C 1
ATOM 641 O O . ARG A 1 84 ? -9.774 1.964 -3.798 1.00 98.38 84 ARG A O 1
ATOM 648 N N . PRO A 1 85 ? -9.755 0.284 -5.310 1.00 98.44 85 PRO A N 1
ATOM 649 C CA . PRO A 1 85 ? -10.743 -0.528 -4.594 1.00 98.44 85 PRO A CA 1
ATOM 650 C C . PRO A 1 85 ? -10.317 -0.879 -3.164 1.00 98.44 85 PRO A C 1
ATOM 652 O O . PRO A 1 85 ? -11.112 -0.755 -2.239 1.00 98.44 85 PRO A O 1
ATOM 655 N N . LEU A 1 86 ? -9.045 -1.240 -2.959 1.00 98.69 86 LEU A N 1
ATOM 656 C CA . LEU A 1 86 ? -8.497 -1.483 -1.624 1.00 98.69 86 LEU A CA 1
ATOM 657 C C . LEU A 1 86 ? -8.544 -0.215 -0.762 1.00 98.69 86 LEU A C 1
ATOM 659 O O . LEU A 1 86 ? -8.986 -0.270 0.380 1.00 98.69 86 LEU A O 1
ATOM 663 N N . ILE A 1 87 ? -8.120 0.930 -1.304 1.00 98.75 87 ILE A N 1
ATOM 664 C CA . ILE A 1 87 ? -8.106 2.203 -0.565 1.00 98.75 87 ILE A CA 1
ATOM 665 C C . ILE A 1 87 ? -9.521 2.607 -0.135 1.00 98.75 87 ILE A C 1
ATOM 667 O O . ILE A 1 87 ? -9.729 3.019 1.006 1.00 98.75 87 ILE A O 1
ATOM 671 N N . GLU A 1 88 ? -10.492 2.496 -1.041 1.00 98.69 88 GLU A N 1
ATOM 672 C CA . GLU A 1 88 ? -11.902 2.773 -0.757 1.00 98.69 88 GLU A CA 1
ATOM 673 C C . GLU A 1 88 ? -12.445 1.822 0.313 1.00 98.69 88 GLU A C 1
ATOM 675 O O . GLU A 1 88 ? -13.131 2.263 1.235 1.00 98.69 88 GLU A O 1
ATOM 680 N N . HIS A 1 89 ? -12.072 0.544 0.251 1.00 98.81 89 HIS A N 1
ATOM 681 C CA . HIS A 1 89 ? -12.469 -0.454 1.238 1.00 98.81 89 HIS A CA 1
ATOM 682 C C . HIS A 1 89 ? -11.871 -0.184 2.625 1.00 98.81 89 HIS A C 1
ATOM 684 O O . HIS A 1 89 ? -12.589 -0.204 3.623 1.00 98.81 89 HIS A O 1
ATOM 690 N N . MET A 1 90 ? -10.584 0.165 2.701 1.00 98.75 90 MET A N 1
ATOM 691 C CA . MET A 1 90 ? -9.928 0.576 3.948 1.00 98.75 90 MET A CA 1
ATOM 692 C C . MET A 1 90 ? -10.626 1.779 4.589 1.00 98.75 90 MET A C 1
ATOM 694 O O . MET A 1 90 ? -10.871 1.778 5.795 1.00 98.75 90 MET A O 1
ATOM 698 N N . LEU A 1 91 ? -10.984 2.787 3.784 1.00 98.81 91 LEU A N 1
ATOM 699 C CA . LEU A 1 91 ? -11.722 3.968 4.239 1.00 98.81 91 LEU A CA 1
ATOM 700 C C . LEU A 1 91 ? -13.134 3.612 4.719 1.00 98.81 91 LEU A C 1
ATOM 702 O O . LEU A 1 91 ? -13.553 4.091 5.768 1.00 98.81 91 LEU A O 1
ATOM 706 N N . ALA A 1 92 ? -13.853 2.758 3.987 1.00 98.62 92 ALA A N 1
ATOM 707 C CA . ALA A 1 92 ? -15.206 2.337 4.345 1.00 98.62 92 ALA A CA 1
ATOM 708 C C . ALA A 1 92 ? -15.240 1.507 5.637 1.00 98.62 92 ALA A C 1
ATOM 710 O O . ALA A 1 92 ? -16.154 1.648 6.448 1.00 98.62 92 ALA A O 1
ATOM 711 N N . ARG A 1 93 ? -14.238 0.646 5.841 1.00 98.25 93 ARG A N 1
ATOM 712 C CA . ARG A 1 93 ? -14.101 -0.183 7.047 1.00 98.25 93 ARG A CA 1
ATOM 713 C C . ARG A 1 93 ? -13.477 0.575 8.215 1.00 98.25 93 ARG A C 1
ATOM 715 O O . ARG A 1 93 ? -13.659 0.166 9.357 1.00 98.25 93 ARG A O 1
ATOM 722 N N . GLY A 1 94 ? -12.746 1.654 7.939 1.00 98.56 94 GLY A N 1
ATOM 723 C CA . GLY A 1 94 ? -11.984 2.387 8.942 1.00 98.56 94 GLY A CA 1
ATOM 724 C C . GLY A 1 94 ? -10.773 1.602 9.449 1.00 98.56 94 GLY A C 1
ATOM 725 O O . GLY A 1 94 ? -10.431 1.736 10.621 1.00 98.56 94 GLY A O 1
ATOM 726 N N . LEU A 1 95 ? -10.144 0.766 8.611 1.00 98.50 95 LEU A N 1
ATOM 727 C CA . LEU A 1 95 ? -9.095 -0.178 9.023 1.00 98.50 95 LEU A CA 1
ATOM 728 C C . LEU A 1 95 ? -7.771 -0.005 8.260 1.00 98.50 95 LEU A C 1
ATOM 730 O O . LEU A 1 95 ? -7.754 0.329 7.076 1.00 98.50 95 LEU A O 1
ATOM 734 N N . LYS A 1 96 ? -6.666 -0.306 8.952 1.00 98.50 96 LYS A N 1
ATOM 735 C CA . LYS A 1 96 ? -5.319 -0.552 8.408 1.00 98.50 96 LYS A CA 1
ATOM 736 C C . LYS A 1 96 ? -4.733 -1.843 8.977 1.00 98.50 96 LYS A C 1
ATOM 738 O O . LYS A 1 96 ? -5.122 -2.253 10.071 1.00 98.50 96 LYS A O 1
ATOM 743 N N . LEU A 1 97 ? -3.794 -2.462 8.270 1.00 98.44 97 LEU A N 1
ATOM 744 C CA . LEU A 1 97 ? -3.197 -3.743 8.665 1.00 98.44 97 LEU A CA 1
ATOM 745 C C . LEU A 1 97 ? -1.679 -3.717 8.459 1.00 98.44 97 LEU A C 1
ATOM 747 O O . LEU A 1 97 ? -1.221 -3.419 7.361 1.00 98.44 97 LEU A O 1
ATOM 751 N N . GLU A 1 98 ? -0.925 -4.050 9.503 1.00 98.00 98 GLU A N 1
ATOM 752 C CA . GLU A 1 98 ? 0.531 -4.236 9.420 1.00 98.00 98 GLU A CA 1
ATOM 753 C C . GLU A 1 98 ? 0.848 -5.535 8.665 1.00 98.00 98 GLU A C 1
ATOM 755 O O . GLU A 1 98 ? 0.139 -6.536 8.818 1.00 98.00 98 GLU A O 1
ATOM 760 N N . GLN A 1 99 ? 1.918 -5.554 7.875 1.00 96.50 99 GLN A N 1
ATOM 761 C CA . GLN A 1 99 ? 2.328 -6.729 7.107 1.00 96.50 99 GLN A CA 1
ATOM 762 C C . GLN A 1 99 ? 2.579 -7.952 8.003 1.00 96.50 99 GLN A C 1
ATOM 764 O O . GLN A 1 99 ? 2.232 -9.075 7.630 1.00 96.50 99 GLN A O 1
ATOM 769 N N . GLU A 1 100 ? 3.156 -7.757 9.189 1.00 95.81 100 GLU A N 1
ATOM 770 C CA . GLU A 1 100 ? 3.482 -8.828 10.138 1.00 95.81 100 GLU A CA 1
ATOM 771 C C . GLU A 1 100 ? 2.240 -9.550 10.677 1.00 95.81 100 GLU A C 1
ATOM 773 O O . GLU A 1 100 ? 2.354 -10.659 11.201 1.00 95.81 100 GLU A O 1
ATOM 778 N N . ALA A 1 101 ? 1.051 -8.951 10.544 1.00 94.25 101 ALA A N 1
ATOM 779 C CA . ALA A 1 101 ? -0.210 -9.578 10.928 1.00 94.25 101 ALA A CA 1
ATOM 780 C C . ALA A 1 101 ? -0.640 -10.691 9.954 1.00 94.25 101 ALA A C 1
ATOM 782 O O . ALA A 1 101 ? -1.474 -11.529 10.297 1.00 94.25 101 ALA A O 1
ATOM 783 N N . VAL A 1 102 ? -0.074 -10.711 8.746 1.00 92.69 102 VAL A N 1
ATOM 784 C CA . VAL A 1 102 ? -0.353 -11.718 7.724 1.00 92.69 102 VAL A CA 1
ATOM 785 C C . VAL A 1 102 ? 0.688 -12.829 7.846 1.00 92.69 102 VAL A C 1
ATOM 787 O O . VAL A 1 102 ? 1.793 -12.746 7.304 1.00 92.69 102 VAL A O 1
ATOM 790 N N . ALA A 1 103 ? 0.338 -13.888 8.576 1.00 77.75 103 ALA A N 1
ATOM 791 C CA . ALA A 1 103 ? 1.222 -15.034 8.762 1.00 77.75 103 ALA A CA 1
ATOM 792 C C . ALA A 1 103 ? 1.589 -15.700 7.412 1.00 77.75 103 ALA A C 1
ATOM 794 O O . ALA A 1 103 ? 0.806 -15.678 6.450 1.00 77.75 103 ALA A O 1
ATOM 795 N N . PRO A 1 104 ? 2.782 -16.309 7.292 1.00 59.47 104 PRO A N 1
ATOM 796 C CA . PRO A 1 104 ? 3.031 -17.248 6.212 1.00 59.47 104 PRO A CA 1
ATOM 797 C C . PRO A 1 104 ? 2.128 -18.473 6.417 1.00 59.47 104 PRO A C 1
ATOM 799 O O . PRO A 1 104 ? 2.090 -19.040 7.508 1.00 59.47 104 PRO A O 1
ATOM 802 N N . ALA A 1 105 ? 1.370 -18.814 5.374 1.00 55.75 105 ALA A N 1
ATOM 803 C CA . ALA A 1 105 ? 0.650 -20.079 5.276 1.00 55.75 105 ALA A CA 1
ATOM 804 C C . ALA A 1 105 ? 1.636 -21.236 5.073 1.00 55.75 105 ALA A C 1
ATOM 806 O O . ALA A 1 105 ? 2.688 -20.987 4.434 1.00 55.75 105 ALA A O 1
#

Foldseek 3Di:
DQVVLQVCVVPDDPPDQAEDEWKLFLVRLVVQLCCCVRRHLRYDYDCNDPVSCVVLVVQWDFADPVRLVSLVVSLPRPSCVVVNVSSVNCNVVRTIGGRVSRDDD

Secondary structure (DSSP, 8-state):
-HHHHHHHHHHS-TTS-EEE---BSHHHHHHHHHHHHHT-TTEEESS-SHHHHHHTGGG-EEPPHHHHHHHHHHTT-GGGGGGHHHHHHHHHHTEEB-GGGS---